Protein AF-A0A8S2VCL6-F1 (afdb_monomer_lite)

Foldseek 3Di:
DDPVVVVVQVVLVVLVVVLCVPQVVVDPQCPVKDWDDDRNDIKMFHDDDPVVVVVSVVVSCVVSPVPDDDDKDKDQWDDDPHDIDGNPPGMMMD

Sequence (94 aa):
MPNETRFSTLLSNLCLYYWKTKKFQDNQQFQNEFLLQYNDELFFTWNQSKENLHIFLLELKEFSDDDIDMDIEYGQQINIQNIHLENRHGQLYS

Radius of gyration: 14.22 Å; chains: 1; bounding box: 32×26×39 Å

Organism: NCBI:txid392030

Structure (mmCIF, N/CA/C/O backbone):
data_AF-A0A8S2VCL6-F1
#
_entry.id   AF-A0A8S2VCL6-F1
#
loop_
_atom_site.group_PDB
_atom_site.id
_atom_site.type_symbol
_atom_site.label_atom_id
_atom_site.label_alt_id
_atom_site.label_comp_id
_atom_site.label_asym_id
_atom_site.label_entity_id
_atom_site.label_seq_id
_atom_site.pdbx_PDB_ins_code
_atom_site.Cartn_x
_atom_site.Cartn_y
_atom_site.Cartn_z
_atom_site.occupancy
_atom_site.B_iso_or_equiv
_atom_site.auth_seq_id
_atom_site.auth_comp_id
_atom_site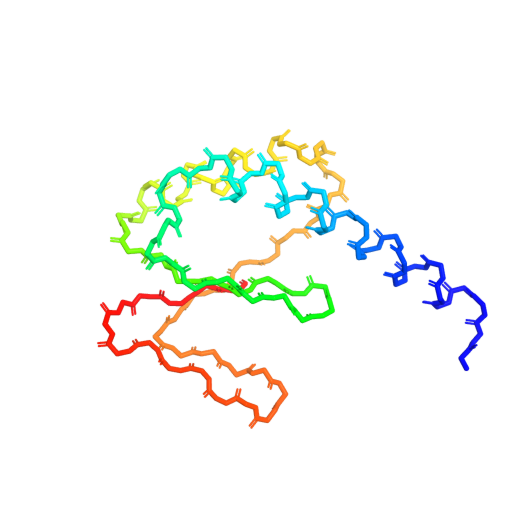.auth_asym_id
_atom_site.auth_atom_id
_atom_site.pdbx_PDB_model_num
ATOM 1 N N . MET A 1 1 ? 13.077 -8.325 -22.437 1.00 48.34 1 MET A N 1
ATOM 2 C CA . MET A 1 1 ? 12.873 -6.994 -21.831 1.00 48.34 1 MET A CA 1
ATOM 3 C C . MET A 1 1 ? 14.180 -6.221 -21.911 1.00 48.34 1 MET A C 1
ATOM 5 O O . MET A 1 1 ? 15.202 -6.823 -21.582 1.00 48.34 1 MET A O 1
ATOM 9 N N . PRO A 1 2 ? 14.174 -4.977 -22.413 1.00 48.53 2 PRO A N 1
ATOM 10 C CA . PRO A 1 2 ? 15.369 -4.137 -22.498 1.00 48.53 2 PRO A CA 1
ATOM 11 C C . PRO A 1 2 ? 15.936 -3.813 -21.104 1.00 48.53 2 PRO A C 1
ATOM 13 O O . PRO A 1 2 ? 15.242 -3.914 -20.093 1.00 48.53 2 PRO A O 1
ATOM 16 N N . ASN A 1 3 ? 17.227 -3.480 -21.038 1.00 52.03 3 ASN A N 1
ATOM 17 C CA . ASN A 1 3 ? 17.961 -3.317 -19.775 1.00 52.03 3 ASN A CA 1
ATOM 18 C C . ASN A 1 3 ? 17.439 -2.165 -18.894 1.00 52.03 3 ASN A C 1
ATOM 20 O O . ASN A 1 3 ? 17.525 -2.255 -17.673 1.00 52.03 3 ASN A O 1
ATOM 24 N N . GLU A 1 4 ? 16.843 -1.129 -19.484 1.00 52.19 4 GLU A N 1
ATOM 25 C CA . GLU A 1 4 ? 16.261 0.012 -18.757 1.00 52.19 4 GLU A CA 1
ATOM 26 C C . GLU A 1 4 ? 15.052 -0.392 -17.900 1.00 52.19 4 GLU A C 1
ATOM 28 O O . GLU A 1 4 ? 14.900 0.069 -16.767 1.00 52.19 4 GLU A O 1
ATOM 33 N N . THR A 1 5 ? 14.238 -1.336 -18.384 1.00 59.19 5 THR A N 1
ATOM 34 C CA . THR A 1 5 ? 13.103 -1.890 -17.629 1.00 59.19 5 THR A CA 1
ATOM 35 C C . THR A 1 5 ? 13.580 -2.698 -16.422 1.00 59.19 5 THR A C 1
ATOM 37 O O . THR A 1 5 ? 12.908 -2.761 -15.407 1.00 59.19 5 THR A O 1
ATOM 40 N N . ARG A 1 6 ? 14.776 -3.299 -16.493 1.00 67.81 6 ARG A N 1
ATOM 41 C CA . ARG A 1 6 ? 15.340 -4.075 -15.377 1.00 67.81 6 ARG A CA 1
ATOM 42 C C . ARG A 1 6 ? 15.872 -3.181 -14.264 1.00 67.81 6 ARG A C 1
ATOM 44 O O . ARG A 1 6 ? 15.733 -3.533 -13.099 1.00 67.81 6 ARG A O 1
ATOM 51 N N . PHE A 1 7 ? 16.484 -2.051 -14.618 1.00 74.19 7 PHE A N 1
ATOM 52 C CA . PHE A 1 7 ? 17.030 -1.117 -13.635 1.00 74.19 7 PHE A CA 1
ATOM 53 C C . PHE A 1 7 ? 15.927 -0.353 -12.899 1.00 74.19 7 PHE A C 1
ATOM 55 O O . PHE A 1 7 ? 15.967 -0.281 -11.678 1.00 74.19 7 PHE A O 1
ATOM 62 N N . SER A 1 8 ? 14.910 0.133 -13.615 1.00 71.19 8 SER A N 1
ATOM 63 C CA . SER A 1 8 ? 13.740 0.791 -13.011 1.00 71.19 8 SER A CA 1
ATOM 64 C C . SER A 1 8 ? 12.975 -0.136 -12.061 1.00 71.19 8 SER A C 1
ATOM 66 O O . SER A 1 8 ? 12.725 0.241 -10.919 1.00 71.19 8 SER A O 1
ATOM 68 N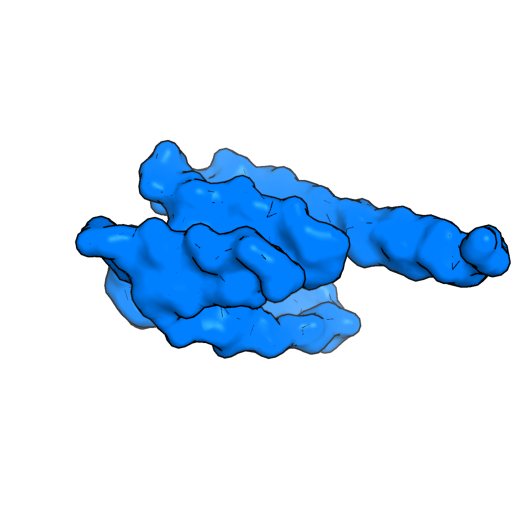 N . THR A 1 9 ? 12.695 -1.381 -12.468 1.00 75.19 9 THR A N 1
ATOM 69 C CA . THR A 1 9 ? 12.080 -2.381 -11.578 1.00 75.19 9 THR A CA 1
ATOM 70 C C . THR A 1 9 ? 12.957 -2.691 -10.363 1.00 75.19 9 THR A C 1
ATOM 72 O O . THR A 1 9 ? 12.447 -2.830 -9.255 1.00 75.19 9 THR A O 1
ATOM 75 N N . LEU A 1 10 ? 14.280 -2.789 -10.536 1.00 78.56 10 LEU A N 1
ATOM 76 C CA . LEU A 1 10 ? 15.195 -3.001 -9.413 1.00 78.56 10 LEU A CA 1
ATOM 77 C C . LEU A 1 10 ? 15.180 -1.816 -8.437 1.00 78.56 10 LEU A C 1
ATOM 79 O O . LEU A 1 10 ? 15.171 -2.039 -7.229 1.00 78.56 10 LEU A O 1
ATOM 83 N N . LEU A 1 11 ? 15.162 -0.583 -8.952 1.00 74.25 11 LEU A N 1
ATOM 84 C CA . LEU A 1 11 ? 15.120 0.629 -8.137 1.00 74.25 11 LEU A CA 1
ATOM 85 C C . LEU A 1 11 ? 13.817 0.706 -7.335 1.00 74.25 11 LEU A C 1
ATOM 87 O O . LEU A 1 11 ? 13.866 0.884 -6.124 1.00 74.25 11 LEU A O 1
ATOM 91 N N . SER A 1 12 ? 12.676 0.481 -7.993 1.00 73.31 12 SER A N 1
ATOM 92 C CA . SER A 1 12 ? 11.357 0.441 -7.349 1.00 73.31 12 SER A CA 1
ATOM 93 C C . SER A 1 12 ? 11.312 -0.616 -6.238 1.00 73.31 12 SER A C 1
ATOM 95 O O . SER A 1 12 ? 10.972 -0.311 -5.096 1.00 73.31 12 SER A O 1
ATOM 97 N N . ASN A 1 13 ? 11.793 -1.832 -6.519 1.00 75.19 13 ASN A N 1
ATOM 98 C CA . ASN A 1 13 ? 11.873 -2.893 -5.516 1.00 75.19 13 ASN A CA 1
ATOM 99 C C . ASN A 1 13 ? 12.780 -2.528 -4.330 1.00 75.19 13 ASN A C 1
ATOM 101 O O . ASN A 1 13 ? 12.457 -2.873 -3.195 1.00 75.19 13 ASN A O 1
ATOM 105 N N . LEU A 1 14 ? 13.905 -1.844 -4.566 1.00 74.69 14 LEU A N 1
ATOM 106 C CA . LEU A 1 14 ? 14.798 -1.378 -3.500 1.00 74.69 14 LEU A CA 1
ATOM 107 C C . LEU A 1 14 ? 14.143 -0.290 -2.640 1.00 74.69 14 LEU A C 1
ATOM 109 O O . LEU A 1 14 ? 14.238 -0.368 -1.415 1.00 74.69 14 LEU A O 1
ATOM 113 N N . CYS A 1 15 ? 13.456 0.675 -3.255 1.00 73.12 15 CYS A N 1
ATOM 114 C CA . CYS A 1 15 ? 12.705 1.715 -2.549 1.00 73.12 15 CYS A CA 1
ATOM 115 C C . CYS A 1 15 ? 11.630 1.097 -1.646 1.00 73.12 15 CYS A C 1
ATOM 117 O O . CYS A 1 15 ? 11.601 1.363 -0.445 1.00 73.12 15 CYS A O 1
ATOM 119 N N . LEU A 1 16 ? 10.821 0.186 -2.190 1.00 73.06 16 LEU A N 1
ATOM 120 C CA . LEU A 1 16 ? 9.745 -0.476 -1.451 1.00 73.06 16 LEU A CA 1
ATOM 121 C C . LEU A 1 16 ? 10.267 -1.422 -0.367 1.00 73.06 16 LEU A C 1
ATOM 123 O O . LEU A 1 16 ? 9.699 -1.499 0.722 1.00 73.06 16 LEU A O 1
ATOM 127 N N . TYR A 1 17 ? 11.381 -2.114 -0.614 1.00 73.31 17 TYR A N 1
ATOM 128 C CA . TYR A 1 17 ? 12.026 -2.936 0.408 1.00 73.31 17 TYR A CA 1
ATOM 129 C C . TYR A 1 17 ? 12.546 -2.086 1.572 1.00 73.31 17 TYR A C 1
ATOM 131 O O . TYR A 1 17 ? 12.345 -2.443 2.738 1.00 73.31 17 TYR A O 1
ATOM 139 N N . TYR A 1 18 ? 13.190 -0.954 1.273 1.00 71.88 18 TYR A N 1
ATOM 140 C CA . TYR A 1 18 ? 13.650 -0.006 2.286 1.00 71.88 18 TYR A CA 1
ATOM 141 C C . TYR A 1 18 ? 12.477 0.546 3.108 1.00 71.88 18 TYR A C 1
ATOM 143 O O . TYR A 1 18 ? 12.547 0.591 4.336 1.00 71.88 18 TYR A O 1
ATOM 151 N N . TRP A 1 19 ? 11.358 0.863 2.456 1.00 70.06 19 TRP A N 1
ATOM 152 C CA . TRP A 1 19 ? 10.118 1.267 3.120 1.00 70.06 19 TRP A CA 1
ATOM 153 C C . TRP A 1 19 ? 9.552 0.181 4.041 1.00 70.06 19 TRP A C 1
ATOM 155 O O . TRP A 1 19 ? 9.293 0.432 5.220 1.00 70.06 19 TRP A O 1
ATOM 165 N N . LYS A 1 20 ? 9.415 -1.049 3.531 1.00 68.62 20 LYS A N 1
ATOM 166 C CA . LYS A 1 20 ? 8.910 -2.206 4.283 1.00 68.62 20 LYS A CA 1
ATOM 167 C C . LYS A 1 20 ? 9.737 -2.469 5.539 1.00 68.62 20 LYS A C 1
ATOM 169 O O . LYS A 1 20 ? 9.197 -2.657 6.626 1.00 68.62 20 LYS A O 1
ATOM 174 N N . THR A 1 21 ? 11.055 -2.491 5.393 1.00 67.69 21 THR A N 1
ATOM 175 C CA . THR A 1 21 ? 11.963 -2.831 6.493 1.00 67.69 21 THR A CA 1
ATOM 176 C C . THR A 1 21 ? 12.051 -1.735 7.542 1.00 67.69 21 THR A C 1
ATOM 178 O O . THR A 1 21 ? 12.079 -2.050 8.723 1.00 67.69 21 THR A O 1
ATOM 181 N N . LYS A 1 22 ? 12.025 -0.456 7.158 1.00 67.56 22 LYS A N 1
ATOM 182 C CA . LYS A 1 22 ? 12.244 0.624 8.127 1.00 67.56 22 LYS A CA 1
ATOM 183 C C . LYS A 1 22 ? 10.979 1.113 8.833 1.00 67.56 22 LYS A C 1
ATOM 185 O O . LYS A 1 22 ? 11.065 1.622 9.944 1.00 67.56 22 LYS A O 1
ATOM 190 N N . LYS A 1 23 ? 9.807 1.003 8.199 1.00 67.25 23 LYS A N 1
ATOM 191 C CA . LYS A 1 23 ? 8.546 1.515 8.768 1.00 67.25 23 LYS A CA 1
ATOM 192 C C . LYS A 1 23 ? 7.575 0.426 9.200 1.00 67.25 23 LYS A C 1
ATOM 194 O O . LYS A 1 23 ? 6.858 0.650 10.166 1.00 67.25 23 LYS A O 1
ATOM 199 N N . PHE A 1 24 ? 7.562 -0.743 8.556 1.00 68.00 24 PHE A N 1
ATOM 200 C CA . PHE A 1 24 ? 6.607 -1.803 8.908 1.00 68.00 24 PHE A CA 1
ATOM 201 C C . PHE A 1 24 ? 7.183 -2.829 9.894 1.00 68.00 24 PHE A C 1
ATOM 203 O O . PHE A 1 24 ? 6.448 -3.298 10.756 1.00 68.00 24 PHE A O 1
ATOM 210 N N . GLN A 1 25 ? 8.480 -3.168 9.827 1.00 64.31 25 GLN A N 1
ATOM 211 C CA . GLN A 1 25 ? 9.077 -4.105 10.800 1.00 64.31 25 GLN A CA 1
ATOM 212 C C . GLN A 1 25 ? 9.252 -3.496 12.198 1.00 64.31 25 GLN A C 1
ATOM 214 O O . GLN A 1 25 ? 9.070 -4.202 13.188 1.00 64.31 25 GLN A O 1
ATOM 219 N N . ASP A 1 26 ? 9.561 -2.200 12.284 1.00 63.25 26 ASP A N 1
ATOM 220 C CA . ASP A 1 26 ? 9.792 -1.515 13.563 1.00 63.25 26 ASP A CA 1
ATOM 221 C C . ASP A 1 26 ? 8.490 -1.080 14.257 1.00 63.25 26 ASP A C 1
ATOM 223 O O . ASP A 1 26 ? 8.490 -0.711 15.434 1.00 63.25 26 ASP A O 1
ATOM 227 N N . ASN A 1 27 ? 7.358 -1.143 13.553 1.00 65.19 27 ASN A N 1
ATOM 228 C CA . ASN A 1 27 ? 6.089 -0.645 14.054 1.00 65.19 27 ASN A CA 1
ATOM 229 C C . ASN A 1 27 ? 5.249 -1.801 14.607 1.00 65.19 27 ASN A C 1
ATOM 231 O O . ASN A 1 27 ? 4.614 -2.552 13.867 1.00 65.19 27 ASN A O 1
ATOM 235 N N . GLN A 1 28 ? 5.234 -1.942 15.939 1.00 63.31 28 GLN A N 1
ATOM 236 C CA . GLN A 1 28 ? 4.467 -2.983 16.645 1.00 63.31 28 GLN A CA 1
ATOM 237 C C . GLN A 1 28 ? 2.974 -2.996 16.271 1.00 63.31 28 GLN A C 1
ATOM 239 O O . GLN A 1 28 ? 2.307 -4.015 16.442 1.00 63.31 28 GLN A O 1
ATOM 244 N N . GLN A 1 29 ? 2.462 -1.887 15.732 1.00 63.56 29 GLN A N 1
ATOM 245 C CA . GLN A 1 29 ? 1.093 -1.749 15.245 1.00 63.56 29 GLN A CA 1
ATOM 246 C C . GLN A 1 29 ? 0.748 -2.728 14.106 1.00 63.56 29 GLN A C 1
ATOM 248 O O . GLN A 1 29 ? -0.405 -3.137 14.016 1.00 63.56 29 GLN A O 1
ATOM 253 N N . PHE A 1 30 ? 1.737 -3.195 13.334 1.00 65.94 30 PHE A N 1
ATOM 254 C CA . PHE A 1 30 ? 1.545 -4.126 12.213 1.00 65.94 30 PHE A CA 1
ATOM 255 C C . PHE A 1 30 ? 1.590 -5.617 12.592 1.00 65.94 30 PHE A C 1
ATOM 257 O O . PHE A 1 30 ? 1.452 -6.476 11.724 1.00 65.94 30 PHE A O 1
ATOM 264 N N . GLN A 1 31 ? 1.765 -5.981 13.870 1.00 62.25 31 GLN A N 1
ATOM 265 C CA . GLN A 1 31 ? 1.925 -7.394 14.266 1.00 62.25 31 GLN A CA 1
ATOM 266 C C . GLN A 1 31 ? 0.726 -8.294 13.917 1.00 62.25 31 GLN A C 1
ATOM 268 O O . GLN A 1 31 ? 0.900 -9.502 13.771 1.00 62.25 31 GLN A O 1
ATOM 273 N N . ASN A 1 32 ? -0.467 -7.715 13.759 1.00 62.81 32 ASN A N 1
ATOM 274 C CA . ASN A 1 32 ? -1.694 -8.423 13.376 1.00 62.81 32 ASN A CA 1
ATOM 275 C C . ASN A 1 32 ? -2.230 -7.975 12.011 1.00 62.81 32 ASN A C 1
ATOM 277 O O . ASN A 1 32 ? -3.421 -8.124 11.731 1.00 62.81 32 ASN A O 1
ATOM 281 N N . GLU A 1 33 ? -1.372 -7.386 11.184 1.00 70.94 33 GLU A N 1
ATOM 282 C CA . GLU A 1 33 ? -1.750 -6.833 9.894 1.00 70.94 33 GLU A CA 1
ATOM 283 C C . GLU A 1 33 ? -1.091 -7.631 8.768 1.00 70.94 33 GLU A C 1
ATOM 285 O O . GLU A 1 33 ? 0.078 -8.017 8.824 1.00 70.94 33 GLU A O 1
ATOM 290 N N . PHE A 1 34 ? -1.875 -7.943 7.741 1.00 73.75 34 PHE A N 1
ATOM 291 C CA . PHE A 1 34 ? -1.360 -8.531 6.516 1.00 73.75 34 PHE A CA 1
ATOM 292 C C . PHE A 1 34 ? -0.627 -7.445 5.732 1.00 73.75 34 PHE A C 1
ATOM 294 O O . PHE A 1 34 ? -1.158 -6.349 5.598 1.00 73.75 34 PHE A O 1
ATOM 301 N N . LEU A 1 35 ? 0.559 -7.761 5.208 1.00 76.69 35 LEU A N 1
ATOM 302 C CA . LEU A 1 35 ? 1.325 -6.895 4.314 1.00 76.69 35 LEU A CA 1
ATOM 303 C C . LEU A 1 35 ? 1.797 -7.710 3.108 1.00 76.69 35 LEU A C 1
ATOM 305 O O . LEU A 1 35 ? 2.579 -8.656 3.246 1.00 76.69 35 LEU A O 1
ATOM 309 N N . LEU A 1 36 ? 1.356 -7.315 1.922 1.00 75.75 36 LEU A N 1
ATOM 310 C CA . LEU A 1 36 ? 1.714 -7.913 0.645 1.00 75.75 36 LEU A CA 1
ATOM 311 C C . LEU A 1 36 ? 2.269 -6.828 -0.267 1.00 75.75 36 LEU A C 1
ATOM 313 O O . LEU A 1 36 ? 1.745 -5.729 -0.326 1.00 75.75 36 LEU A O 1
ATOM 317 N N . GLN A 1 37 ? 3.325 -7.155 -0.998 1.00 77.31 37 GLN A N 1
ATOM 318 C CA . GLN A 1 37 ? 3.857 -6.293 -2.043 1.00 77.31 37 GLN A CA 1
ATOM 319 C C . GLN A 1 37 ? 3.709 -7.022 -3.372 1.00 77.31 37 GLN A C 1
ATOM 321 O O . GLN A 1 37 ? 4.062 -8.204 -3.463 1.00 77.31 37 GLN A O 1
ATOM 326 N N . TYR A 1 38 ? 3.226 -6.322 -4.392 1.00 75.94 38 TYR A N 1
ATOM 327 C CA . TYR A 1 38 ? 3.183 -6.825 -5.755 1.00 75.94 38 TYR A CA 1
ATOM 328 C C . TYR A 1 38 ? 3.650 -5.732 -6.713 1.00 75.94 38 TYR A C 1
ATOM 330 O O . TYR A 1 38 ? 2.969 -4.736 -6.897 1.00 75.94 38 TYR A O 1
ATOM 338 N N . ASN A 1 39 ? 4.824 -5.929 -7.320 1.00 77.69 39 ASN A N 1
ATOM 339 C CA . ASN A 1 39 ? 5.516 -4.900 -8.102 1.00 77.69 39 ASN A CA 1
ATOM 340 C C . ASN A 1 39 ? 5.684 -3.600 -7.293 1.00 77.69 39 ASN A C 1
ATOM 342 O O . ASN A 1 39 ? 6.358 -3.606 -6.259 1.00 77.69 39 ASN A O 1
ATOM 346 N N . ASP A 1 40 ? 5.086 -2.524 -7.791 1.00 74.19 40 ASP A N 1
ATOM 347 C CA . ASP A 1 40 ? 5.071 -1.171 -7.262 1.00 74.19 40 ASP A CA 1
ATOM 348 C C . ASP A 1 40 ? 3.928 -0.894 -6.269 1.00 74.19 40 ASP A C 1
ATOM 350 O O . ASP A 1 40 ? 3.898 0.176 -5.671 1.00 74.19 40 ASP A O 1
ATOM 354 N N . GLU A 1 41 ? 3.048 -1.869 -6.023 1.00 78.19 41 GLU A N 1
ATOM 355 C CA . GLU A 1 41 ? 1.884 -1.737 -5.140 1.00 78.19 41 GLU A CA 1
ATOM 356 C C . GLU A 1 41 ? 2.115 -2.415 -3.774 1.00 78.19 41 GLU A C 1
ATOM 358 O O . GLU A 1 41 ? 2.718 -3.498 -3.671 1.00 78.19 41 GLU A O 1
ATOM 363 N N . LEU A 1 42 ? 1.602 -1.791 -2.706 1.00 78.94 42 LEU A N 1
ATOM 364 C CA . LEU A 1 42 ? 1.688 -2.269 -1.324 1.00 78.94 42 LEU A CA 1
ATOM 365 C C . LEU A 1 42 ? 0.295 -2.430 -0.722 1.00 78.94 42 LEU A C 1
ATOM 367 O O . LEU A 1 42 ? -0.388 -1.465 -0.424 1.00 78.94 42 LEU A O 1
ATOM 371 N N . PHE A 1 43 ? -0.078 -3.666 -0.426 1.00 80.00 43 PHE A N 1
ATOM 372 C CA . PHE A 1 43 ? -1.363 -3.998 0.166 1.00 80.00 43 PHE A CA 1
ATOM 373 C C . PHE A 1 43 ? -1.209 -4.275 1.645 1.00 80.00 43 PHE A C 1
ATOM 375 O O . PHE A 1 43 ? -0.394 -5.117 2.037 1.00 80.00 43 PHE A O 1
ATOM 382 N N . PHE A 1 44 ? -2.043 -3.651 2.465 1.00 79.88 44 PHE A N 1
ATOM 383 C CA . PHE A 1 44 ? -2.077 -3.967 3.881 1.00 79.88 44 PHE A CA 1
ATOM 384 C C . PHE A 1 44 ? -3.464 -3.867 4.498 1.00 79.88 44 PHE A C 1
ATOM 386 O O . PHE A 1 44 ? -4.350 -3.160 4.022 1.00 79.88 44 PHE A O 1
ATOM 393 N N . THR A 1 45 ? -3.679 -4.624 5.569 1.00 80.06 45 THR A N 1
ATOM 394 C CA . THR A 1 45 ? -4.865 -4.450 6.415 1.00 80.06 45 THR A CA 1
ATOM 395 C C . THR A 1 45 ? -4.563 -3.427 7.491 1.00 80.06 45 THR A C 1
ATOM 397 O O . THR A 1 45 ? -3.493 -3.510 8.075 1.00 80.06 45 THR A O 1
ATOM 400 N N . TRP A 1 46 ? -5.514 -2.558 7.822 1.00 79.56 46 TRP A N 1
ATOM 401 C CA . TRP A 1 46 ? -5.379 -1.647 8.959 1.00 79.56 46 TRP A CA 1
ATOM 402 C C . TRP A 1 46 ? -6.529 -1.851 9.935 1.00 79.56 46 TRP A C 1
ATOM 404 O O . TRP A 1 46 ? -7.700 -1.710 9.566 1.00 79.56 46 TRP A O 1
ATOM 414 N N . ASN A 1 47 ? -6.196 -2.184 11.181 1.00 76.81 47 ASN A N 1
ATOM 415 C CA . ASN A 1 47 ? -7.181 -2.518 12.214 1.00 76.81 47 ASN A CA 1
ATOM 416 C C . ASN A 1 47 ? -7.327 -1.425 13.290 1.00 76.81 47 ASN A C 1
ATOM 418 O O . ASN A 1 47 ? -7.948 -1.665 14.327 1.00 76.81 47 ASN A O 1
ATOM 422 N N . GLN A 1 48 ? -6.777 -0.226 13.061 1.00 77.75 48 GLN A N 1
ATOM 423 C CA . GLN A 1 48 ? -6.946 0.933 13.948 1.00 77.75 48 GLN A CA 1
ATOM 424 C C . GLN A 1 48 ? -7.882 2.002 13.360 1.00 77.75 48 GLN A C 1
ATOM 426 O O . GLN A 1 48 ? -8.520 1.805 12.326 1.00 77.75 48 GLN A O 1
ATOM 431 N N . SER A 1 49 ? -7.990 3.151 14.038 1.00 82.56 49 SER A N 1
ATOM 432 C CA . SER A 1 49 ? -8.803 4.272 13.565 1.00 82.56 49 SER A CA 1
ATOM 433 C C . SER A 1 49 ? -8.251 4.879 12.270 1.00 82.56 49 SER A C 1
ATOM 435 O O . SER A 1 49 ? -7.062 4.763 11.953 1.00 82.56 49 SER A O 1
ATOM 437 N N . LYS A 1 50 ? -9.130 5.563 11.529 1.00 79.94 50 LYS A N 1
ATOM 438 C CA . LYS A 1 50 ? -8.769 6.263 10.289 1.00 79.94 50 LYS A CA 1
ATOM 439 C C . LYS A 1 50 ? -7.814 7.427 10.542 1.00 79.94 50 LYS A C 1
ATOM 441 O O . LYS A 1 50 ? -6.974 7.717 9.700 1.00 79.94 50 LYS A O 1
ATOM 446 N N . GLU A 1 51 ? -7.923 8.080 11.695 1.00 83.69 51 GLU A N 1
ATOM 447 C CA . GLU A 1 51 ? -7.019 9.158 12.097 1.00 83.69 51 GLU A CA 1
ATOM 448 C C . GLU A 1 51 ? -5.588 8.638 12.255 1.00 83.69 51 GLU A C 1
ATOM 450 O O . GLU A 1 51 ? -4.658 9.239 11.723 1.00 83.69 51 GLU A O 1
ATOM 455 N N . ASN A 1 52 ? -5.414 7.486 12.913 1.00 82.94 52 ASN A N 1
ATOM 456 C CA . ASN A 1 52 ? -4.097 6.872 13.074 1.00 82.94 52 ASN A CA 1
ATOM 457 C C . ASN A 1 52 ? -3.520 6.418 11.733 1.00 82.94 52 ASN A C 1
ATOM 459 O O . ASN A 1 52 ? -2.322 6.567 11.511 1.00 82.94 52 ASN A O 1
ATOM 463 N N . LEU A 1 53 ? -4.367 5.916 10.828 1.00 80.75 53 LEU A N 1
ATOM 464 C CA . LEU A 1 53 ? -3.935 5.608 9.470 1.00 80.75 53 LEU A CA 1
ATOM 465 C C . LEU A 1 53 ? -3.426 6.864 8.765 1.00 80.75 53 LEU A C 1
ATOM 467 O O . LEU A 1 53 ? -2.357 6.843 8.172 1.00 80.75 53 LEU A O 1
ATOM 471 N N . HIS A 1 54 ? -4.179 7.963 8.821 1.00 81.44 54 HIS A N 1
ATOM 472 C CA . HIS A 1 54 ? -3.780 9.200 8.161 1.00 81.44 54 HIS A CA 1
ATOM 473 C C . HIS A 1 54 ? -2.434 9.715 8.685 1.00 81.44 54 HIS A C 1
ATOM 475 O O . HIS A 1 54 ? -1.577 10.081 7.887 1.00 81.44 54 HIS A O 1
ATOM 481 N N . ILE A 1 55 ? -2.223 9.673 10.004 1.00 84.19 55 ILE A N 1
ATOM 482 C CA . ILE A 1 55 ? -0.936 10.018 10.625 1.00 84.19 55 ILE A CA 1
ATOM 483 C C . ILE A 1 55 ? 0.173 9.102 10.101 1.00 84.19 55 ILE A C 1
ATOM 485 O O . ILE A 1 55 ? 1.202 9.594 9.651 1.00 84.19 55 ILE A O 1
ATOM 489 N N . PHE A 1 56 ? -0.052 7.788 10.084 1.00 79.94 56 PHE A N 1
ATOM 490 C CA . PHE A 1 56 ? 0.916 6.826 9.562 1.00 79.94 56 PHE A CA 1
ATOM 491 C C . PHE A 1 56 ? 1.285 7.103 8.095 1.00 79.94 56 PHE A C 1
ATOM 493 O O . PHE A 1 56 ? 2.460 7.097 7.740 1.00 79.94 56 PHE A O 1
ATOM 500 N N . LEU A 1 57 ? 0.299 7.4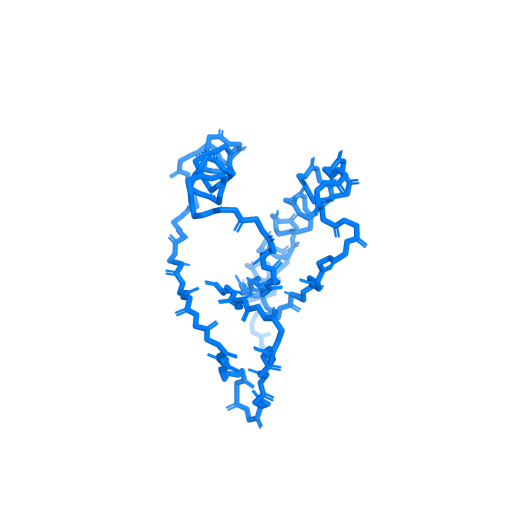06 7.250 1.00 78.81 57 LEU A N 1
ATOM 501 C CA . LEU A 1 57 ? 0.516 7.739 5.841 1.00 78.81 57 LEU A CA 1
ATOM 502 C C . LEU A 1 57 ? 1.279 9.061 5.659 1.00 78.81 57 LEU A C 1
ATOM 504 O O . LEU A 1 57 ? 2.106 9.167 4.756 1.00 78.81 57 LEU A O 1
ATOM 508 N N . LEU A 1 58 ? 1.040 10.059 6.514 1.00 79.81 58 LEU A N 1
ATOM 509 C CA . LEU A 1 58 ? 1.818 11.303 6.518 1.00 79.81 58 LEU A CA 1
ATOM 510 C C . LEU A 1 58 ? 3.270 11.051 6.935 1.00 79.81 58 LEU A C 1
ATOM 512 O O . LEU A 1 58 ? 4.188 11.490 6.250 1.00 79.81 58 LEU A O 1
ATOM 516 N N . GLU A 1 59 ? 3.484 10.277 7.999 1.00 78.50 59 GLU A N 1
ATOM 517 C CA . GLU A 1 59 ? 4.826 9.884 8.434 1.00 78.50 59 GLU A CA 1
ATOM 518 C C . GLU A 1 59 ? 5.576 9.053 7.382 1.00 78.50 59 GLU A C 1
ATOM 520 O O . GLU A 1 59 ? 6.810 9.046 7.361 1.00 78.50 59 GLU A O 1
ATOM 525 N N . LEU A 1 60 ? 4.852 8.301 6.546 1.00 74.00 60 LEU A N 1
ATOM 526 C CA . LEU A 1 60 ? 5.428 7.600 5.401 1.00 74.00 60 LEU A CA 1
ATOM 527 C C . LEU A 1 60 ? 5.885 8.583 4.320 1.00 74.00 60 LEU A C 1
ATOM 529 O O . LEU A 1 60 ? 7.004 8.441 3.834 1.00 74.00 60 LEU A O 1
ATOM 533 N N . LYS A 1 61 ? 5.067 9.591 3.991 1.00 72.50 61 LYS A N 1
ATOM 534 C CA . LYS A 1 61 ? 5.421 10.626 3.004 1.00 72.50 61 LYS A CA 1
ATOM 535 C C . LYS A 1 61 ? 6.641 11.443 3.426 1.00 72.50 61 LYS A C 1
ATOM 537 O O . LYS A 1 61 ? 7.546 11.640 2.622 1.00 72.50 61 LYS A O 1
ATOM 542 N N . GLU A 1 62 ? 6.710 11.846 4.694 1.00 74.81 62 GLU A N 1
ATOM 543 C CA . GLU A 1 62 ? 7.875 12.561 5.239 1.00 74.81 62 GLU A CA 1
ATOM 544 C C . GLU A 1 62 ? 9.158 11.721 5.174 1.00 74.81 62 GLU A C 1
ATOM 546 O O . GLU A 1 62 ? 10.255 12.253 5.037 1.00 74.81 62 GLU A O 1
ATOM 551 N N . PHE A 1 63 ? 9.038 10.395 5.271 1.00 68.31 63 PHE A N 1
ATOM 552 C CA . PHE A 1 63 ? 10.188 9.499 5.245 1.00 68.31 63 PHE A CA 1
ATOM 553 C C . PHE A 1 63 ? 10.796 9.327 3.844 1.00 68.31 63 PHE A C 1
ATOM 555 O O . PHE A 1 63 ? 11.980 9.008 3.721 1.00 68.31 63 PHE A O 1
ATOM 562 N N . SER A 1 64 ? 9.993 9.500 2.796 1.00 64.19 64 SER A N 1
ATOM 563 C CA . SER A 1 64 ? 10.406 9.285 1.411 1.00 64.19 64 SER A CA 1
ATOM 564 C C . SER A 1 64 ? 10.971 10.515 0.703 1.00 64.19 64 SER A C 1
ATOM 566 O O . SER A 1 64 ? 11.275 10.388 -0.478 1.00 64.19 64 SER A O 1
ATOM 568 N N . ASP A 1 65 ? 11.120 11.650 1.401 1.00 59.12 65 ASP A N 1
ATOM 569 C CA . ASP A 1 65 ? 11.581 12.932 0.839 1.00 59.12 65 ASP A CA 1
ATOM 570 C C . ASP A 1 65 ? 10.832 13.291 -0.461 1.00 59.12 65 ASP A C 1
ATOM 572 O O . ASP A 1 65 ? 11.444 13.256 -1.513 1.00 59.12 65 ASP A O 1
ATOM 576 N N . ASP A 1 66 ? 9.520 13.584 -0.400 1.00 57.06 66 ASP A N 1
ATOM 577 C CA . ASP A 1 66 ? 8.632 14.164 -1.451 1.00 57.06 66 ASP A CA 1
ATOM 578 C C . ASP A 1 66 ? 8.683 13.617 -2.910 1.00 57.06 66 ASP A C 1
ATOM 580 O O . ASP A 1 66 ? 7.851 13.992 -3.735 1.00 57.06 66 ASP A O 1
ATOM 584 N N . ASP A 1 67 ? 9.587 12.700 -3.248 1.00 64.12 67 ASP A N 1
ATOM 585 C CA . ASP A 1 67 ? 9.928 12.298 -4.616 1.00 64.12 67 ASP A CA 1
ATOM 586 C C . ASP A 1 67 ? 9.119 11.076 -5.080 1.00 64.12 67 ASP A C 1
ATOM 588 O O . ASP A 1 67 ? 9.184 10.682 -6.248 1.00 64.12 67 ASP A O 1
ATOM 592 N N . ILE A 1 68 ? 8.360 10.454 -4.173 1.00 65.69 68 ILE A N 1
ATOM 593 C CA . ILE A 1 68 ? 7.525 9.286 -4.458 1.00 65.69 68 ILE A CA 1
ATOM 594 C C . ILE A 1 68 ? 6.062 9.686 -4.296 1.00 65.69 68 ILE A C 1
ATOM 596 O O . ILE A 1 68 ? 5.556 9.817 -3.180 1.00 65.69 68 ILE A O 1
ATOM 600 N N . ASP A 1 69 ? 5.385 9.862 -5.431 1.00 68.94 69 ASP A N 1
ATOM 601 C CA . ASP A 1 69 ? 3.937 10.030 -5.452 1.00 68.94 69 ASP A CA 1
ATOM 602 C C . ASP A 1 69 ? 3.260 8.691 -5.135 1.00 68.94 69 ASP A C 1
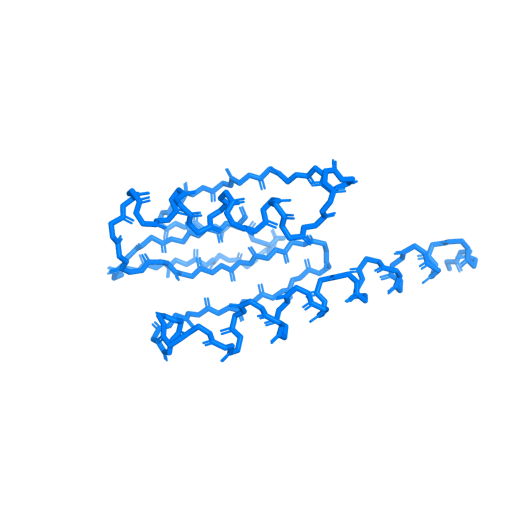ATOM 604 O O . ASP A 1 69 ? 3.654 7.641 -5.649 1.00 68.94 69 ASP A O 1
ATOM 608 N N . MET A 1 70 ? 2.270 8.732 -4.249 1.00 69.25 70 MET A N 1
ATOM 609 C CA . MET A 1 70 ? 1.531 7.561 -3.786 1.00 69.25 70 MET A CA 1
ATOM 610 C C . MET A 1 70 ? 0.043 7.850 -3.859 1.00 69.25 70 MET A C 1
ATOM 612 O O . MET A 1 70 ? -0.467 8.703 -3.119 1.00 69.25 70 MET A O 1
ATOM 616 N N . ASP A 1 71 ? -0.642 7.056 -4.668 1.00 73.69 71 ASP A N 1
ATOM 617 C CA . ASP A 1 71 ? -2.085 6.916 -4.604 1.00 73.69 71 ASP A CA 1
ATOM 618 C C . ASP A 1 71 ? -2.440 5.866 -3.553 1.00 73.69 71 ASP A C 1
ATOM 620 O O . ASP A 1 71 ? -1.757 4.855 -3.417 1.00 73.69 71 ASP A O 1
ATOM 624 N N . ILE A 1 72 ? -3.482 6.142 -2.768 1.00 74.50 72 ILE A N 1
ATOM 625 C CA . ILE A 1 72 ? -3.942 5.245 -1.707 1.00 74.50 72 ILE A CA 1
ATOM 626 C C . ILE A 1 72 ? -5.410 4.951 -1.946 1.00 74.50 72 ILE A C 1
ATOM 628 O O . ILE A 1 72 ? -6.257 5.849 -1.875 1.00 74.50 72 ILE A O 1
ATOM 632 N N . GLU A 1 73 ? -5.716 3.681 -2.158 1.00 77.75 73 GLU A N 1
ATOM 633 C CA . GLU A 1 73 ? -7.082 3.188 -2.234 1.00 77.75 73 GLU A CA 1
ATOM 634 C C . GLU A 1 73 ? -7.437 2.411 -0.963 1.00 77.75 73 GLU A C 1
ATOM 636 O O . GLU A 1 73 ? -6.586 1.847 -0.273 1.00 77.75 73 GLU A O 1
ATOM 641 N N . TYR A 1 74 ? -8.723 2.400 -0.610 1.00 79.94 74 TYR A N 1
ATOM 642 C CA . TYR A 1 74 ? -9.203 1.657 0.550 1.00 79.94 74 TYR A CA 1
ATOM 643 C C . TYR A 1 74 ? -10.564 1.022 0.299 1.00 79.94 74 TYR A C 1
ATOM 645 O O . TYR A 1 74 ? -11.446 1.594 -0.342 1.00 79.94 74 TYR A O 1
ATOM 653 N N . GLY A 1 75 ? -10.764 -0.162 0.869 1.00 76.62 75 GLY A N 1
ATOM 654 C CA . GLY A 1 75 ? -11.997 -0.920 0.710 1.00 76.62 75 GLY A CA 1
ATOM 655 C C . GLY A 1 75 ? -12.057 -2.142 1.617 1.00 76.62 75 GLY A C 1
ATOM 656 O O . GLY A 1 75 ? -11.130 -2.450 2.353 1.00 76.62 75 GLY A O 1
ATOM 657 N N . GLN A 1 76 ? -13.174 -2.864 1.582 1.00 75.75 76 GLN A N 1
ATOM 658 C CA . GLN A 1 76 ? -13.255 -4.206 2.186 1.00 75.75 76 GLN A CA 1
ATOM 659 C C . GLN A 1 76 ? -12.697 -5.289 1.255 1.00 75.75 76 GLN A C 1
ATOM 661 O O . GLN A 1 76 ? -12.461 -6.420 1.674 1.00 75.75 76 GLN A O 1
ATOM 666 N N . GLN A 1 77 ? -12.489 -4.928 -0.009 1.00 80.38 77 GLN A N 1
ATOM 667 C CA . GLN A 1 77 ? -11.997 -5.799 -1.055 1.00 80.38 77 GLN A CA 1
ATOM 668 C C . GLN A 1 77 ? -11.074 -5.015 -1.984 1.00 80.3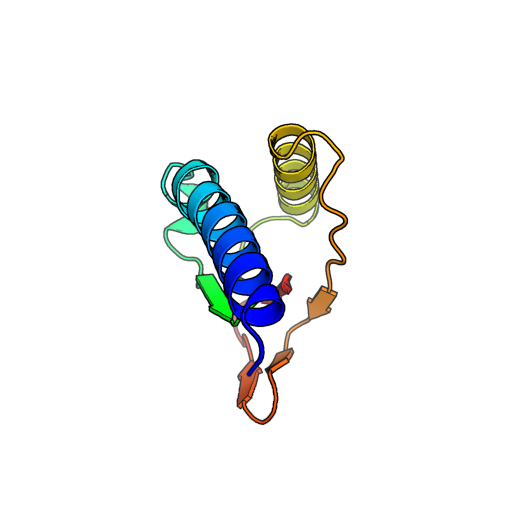8 77 GLN A C 1
ATOM 670 O O . GLN A 1 77 ? -11.342 -3.845 -2.259 1.00 80.38 77 GLN A O 1
ATOM 675 N N . ILE A 1 78 ? -10.032 -5.673 -2.482 1.00 78.62 78 ILE A N 1
ATOM 676 C CA . ILE A 1 78 ? -9.110 -5.134 -3.483 1.00 78.62 78 ILE A CA 1
ATOM 677 C C . ILE A 1 78 ? -8.844 -6.226 -4.523 1.00 78.62 78 ILE A C 1
ATOM 679 O O . ILE A 1 78 ? -8.728 -7.408 -4.187 1.00 78.62 78 ILE A O 1
ATOM 683 N N . ASN A 1 79 ? -8.801 -5.843 -5.800 1.00 77.19 79 ASN A N 1
ATOM 684 C CA . ASN A 1 79 ? -8.550 -6.765 -6.905 1.00 77.19 79 ASN A CA 1
ATOM 685 C C . ASN A 1 79 ? -7.129 -6.567 -7.428 1.00 77.19 79 ASN A C 1
ATOM 687 O O . ASN A 1 79 ? -6.797 -5.483 -7.891 1.00 77.19 79 ASN A O 1
ATOM 691 N N . ILE A 1 80 ? -6.325 -7.630 -7.416 1.00 73.69 80 ILE A N 1
ATOM 692 C CA . ILE A 1 80 ? -4.950 -7.618 -7.927 1.00 73.69 80 ILE A CA 1
ATOM 693 C C . ILE A 1 80 ? -4.882 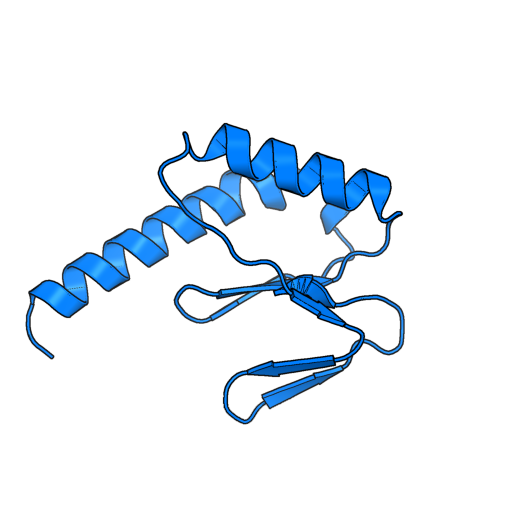-8.569 -9.113 1.00 73.69 80 ILE A C 1
ATOM 695 O O . ILE A 1 80 ? -4.903 -9.791 -8.940 1.00 73.69 80 ILE A O 1
ATOM 699 N N . GLN A 1 81 ? -4.813 -8.022 -10.327 1.00 72.62 81 GLN A N 1
ATOM 700 C CA . GLN A 1 81 ? -4.949 -8.776 -11.580 1.00 72.62 81 GLN A CA 1
ATOM 701 C C . GLN A 1 81 ? -6.243 -9.614 -11.622 1.00 72.62 81 GLN A C 1
ATOM 703 O O . GLN A 1 81 ? -7.289 -9.113 -12.016 1.00 72.62 81 GLN A O 1
ATOM 708 N N . ASN A 1 82 ? -6.160 -10.882 -11.198 1.00 70.44 82 ASN A N 1
ATOM 709 C CA . ASN A 1 82 ? -7.250 -11.863 -11.140 1.00 70.44 82 ASN A CA 1
ATOM 710 C C . ASN A 1 82 ? -7.467 -12.432 -9.724 1.00 70.44 82 ASN A C 1
ATOM 712 O O . ASN A 1 82 ? -8.239 -13.374 -9.548 1.00 70.44 82 ASN A O 1
ATOM 716 N N . ILE A 1 83 ? -6.746 -11.921 -8.724 1.00 67.25 83 ILE A N 1
ATOM 717 C CA . ILE A 1 83 ? -6.859 -12.339 -7.330 1.00 67.25 83 ILE A CA 1
ATOM 718 C C . ILE A 1 83 ? -7.754 -11.338 -6.612 1.00 67.25 83 ILE A C 1
ATOM 720 O O . ILE A 1 83 ? -7.464 -10.145 -6.559 1.00 67.25 83 ILE A O 1
ATOM 724 N N . HIS A 1 84 ? -8.844 -11.850 -6.052 1.00 75.62 84 HIS A N 1
ATOM 725 C CA . HIS A 1 84 ? -9.756 -11.090 -5.215 1.00 75.62 84 HIS A CA 1
ATOM 726 C C . HIS A 1 84 ? -9.342 -11.248 -3.753 1.00 75.62 84 HIS A C 1
ATOM 728 O O . HIS A 1 84 ? -9.426 -12.350 -3.202 1.00 75.62 84 HIS A O 1
ATOM 734 N N . LEU A 1 85 ? -8.875 -10.164 -3.136 1.00 75.19 85 LEU A N 1
ATOM 735 C CA . LEU A 1 85 ? -8.585 -10.124 -1.709 1.00 75.19 85 LEU A CA 1
ATOM 736 C C . LEU A 1 85 ? -9.749 -9.450 -0.992 1.00 75.19 85 LEU A C 1
ATOM 738 O O . LEU A 1 85 ? -10.078 -8.307 -1.286 1.00 75.19 85 LEU A O 1
ATOM 742 N N . GLU A 1 86 ? -10.352 -10.159 -0.042 1.00 77.19 86 GLU A N 1
ATOM 743 C CA . GLU A 1 86 ? -11.468 -9.678 0.773 1.00 77.19 86 GLU A CA 1
ATOM 744 C C . GLU A 1 86 ? -11.072 -9.765 2.252 1.00 77.19 86 GLU A C 1
ATOM 746 O O . GLU A 1 86 ? -10.707 -10.838 2.741 1.00 77.19 86 GLU A O 1
ATOM 751 N N . ASN A 1 87 ? -11.163 -8.652 2.984 1.00 72.88 87 ASN A N 1
ATOM 752 C CA . ASN A 1 87 ? -11.023 -8.648 4.436 1.00 72.88 87 ASN A CA 1
ATOM 753 C C . ASN A 1 87 ? -12.406 -8.528 5.080 1.00 72.88 87 ASN A C 1
ATOM 755 O O . ASN A 1 87 ? -12.994 -7.453 5.151 1.00 72.88 87 ASN A O 1
ATOM 759 N N . ARG A 1 88 ? -12.906 -9.649 5.605 1.00 72.94 88 ARG A N 1
ATOM 760 C CA . ARG A 1 88 ? -14.213 -9.721 6.285 1.00 72.94 88 ARG A CA 1
ATOM 761 C C . ARG A 1 88 ? -14.200 -9.208 7.721 1.00 72.94 88 ARG A C 1
ATOM 763 O O . ARG A 1 88 ? -15.251 -9.130 8.351 1.00 72.94 88 ARG A O 1
ATOM 770 N N . HIS A 1 89 ? -13.021 -8.896 8.247 1.00 68.44 89 HIS A N 1
ATOM 771 C CA . HIS A 1 89 ? -12.818 -8.503 9.637 1.00 68.44 89 HIS A CA 1
ATOM 772 C C . HIS A 1 89 ? -12.350 -7.051 9.789 1.00 68.44 89 HIS A C 1
ATOM 774 O O . HIS A 1 89 ? -12.283 -6.564 10.913 1.00 68.44 89 HIS A O 1
ATOM 780 N N . GLY A 1 90 ? -12.060 -6.349 8.690 1.00 71.06 90 GLY A N 1
ATOM 781 C CA . GLY A 1 90 ? -11.496 -5.003 8.731 1.00 71.06 90 GLY A CA 1
ATOM 782 C C . GLY A 1 90 ? -11.429 -4.329 7.364 1.00 71.06 90 GLY A C 1
ATOM 783 O O . GLY A 1 90 ? -12.176 -4.668 6.448 1.00 71.06 90 GLY A O 1
ATOM 784 N N . GLN A 1 91 ? -10.542 -3.342 7.245 1.00 75.50 91 GLN A N 1
ATOM 785 C CA . GLN A 1 91 ? -10.307 -2.599 6.006 1.00 75.50 91 GLN A CA 1
ATOM 786 C C . GLN A 1 91 ? -8.992 -3.046 5.357 1.00 75.50 91 GLN A C 1
ATOM 788 O O . GLN A 1 91 ? -8.032 -3.395 6.047 1.00 75.50 91 GLN A O 1
ATOM 793 N N . LEU A 1 92 ? -8.989 -3.074 4.028 1.00 76.31 92 LEU A N 1
ATOM 794 C CA . LEU A 1 92 ? -7.829 -3.265 3.167 1.00 76.31 92 LEU A CA 1
ATOM 795 C C . LEU A 1 92 ? -7.459 -1.937 2.517 1.00 76.31 92 LEU A C 1
ATOM 797 O O . LEU A 1 92 ? -8.339 -1.145 2.170 1.00 76.31 92 LEU A O 1
ATOM 801 N N . TYR A 1 93 ? -6.160 -1.755 2.337 1.00 76.81 93 TYR A N 1
ATOM 802 C CA . TYR A 1 93 ? -5.530 -0.590 1.739 1.00 76.81 93 TYR A CA 1
ATOM 803 C C . TYR A 1 93 ? -4.548 -1.055 0.669 1.00 76.81 93 TYR A C 1
ATOM 805 O O . TYR A 1 93 ? -3.925 -2.108 0.847 1.00 76.81 93 TYR A O 1
ATOM 813 N N . SER A 1 94 ? -4.442 -0.295 -0.419 1.00 72.31 94 SER A N 1
ATOM 814 C CA . SER A 1 94 ? -3.462 -0.478 -1.498 1.00 72.31 94 SER A CA 1
ATOM 815 C C . SER A 1 94 ? -2.826 0.837 -1.888 1.00 72.31 94 SER A C 1
ATOM 817 O O . SER A 1 94 ? -3.585 1.835 -1.879 1.00 72.31 94 SER A O 1
#

Secondary structure (DSSP, 8-state):
--HHHHHHHHHHHHHHHHHIIIIISS-GGGTT--EEEETTEEEEEE-S-HHHHHHHHHHHHHHTTT-------EESEEEETTEEEE-SSSEEE-

pLDDT: mean 72.26, std 7.51, range [48.34, 84.19]